Protein AF-A0A8T3QJT4-F1 (afdb_monomer)

Nearest PDB structures (foldseek):
  8cht-assembly2_B  TM=6.436E-01  e=5.912E-01  Homo sapiens
  5fgo-assembly3_F  TM=5.552E-01  e=4.379E-01  Drosophila melanogaster
  8chw-assembly1_A  TM=5.213E-01  e=6.278E-01  Homo sapiens
  6hxy-assembly1_A-2  TM=5.074E-01  e=2.352E+00  Danio rerio
  6hxv-assembly1_B  TM=4.975E-01  e=3.801E+00  Danio rerio

Solvent-accessible surface area (backbone atoms only — not comparable to full-atom values): 4421 Å² total; per-residue (Å²): 133,60,74,69,65,61,58,67,70,58,82,79,49,73,69,63,78,85,70,49,42,85,46,74,56,82,87,23,64,25,38,31,35,79,32,69,44,96,90,40,66,31,28,36,40,37,37,49,57,92,97,43,77,49,74,49,73,41,48,47,72,59,44,50,54,52,51,55,59,58,62,74,110

Radius of gyration: 12.89 Å; Cα contacts (8 Å, |Δi|>4): 98; chains: 1; bounding box: 28×27×34 Å

Sequence (73 aa):
MTADAERLVDRTCSGPVADWTDTSVNGSAGRELDFVCGGFAGREVFWVDGDRGWAISGEPAVVELMLETLRTN

pLDDT: mean 78.53, std 17.8, range [36.03, 94.38]

Foldseek 3Di:
DDPVVVLVVPPPWDDDPVQWDWDDALNFIKIKHWTADPNAIKIKIWTDDDPDIDIDIDHPVVSVVVSVVRNVD

Secondary structure (DSSP, 8-state):
--HHHHHTTS-TTPPPGGG-EEEEETTEEEEEEEEEETTEEEEEEEEEETTEEEEEEE-HHHHHHHHHHHHT-

Mean predicted aligned error: 7.47 Å

Structure (mmCIF, N/CA/C/O backbone):
data_AF-A0A8T3QJT4-F1
#
_entry.id   AF-A0A8T3QJT4-F1
#
loop_
_atom_site.group_PDB
_atom_site.id
_atom_site.type_symbol
_atom_site.label_atom_id
_atom_site.label_alt_id
_atom_site.label_comp_id
_atom_site.label_asym_id
_atom_site.label_entity_id
_atom_site.label_seq_id
_atom_site.pdbx_PDB_ins_code
_atom_site.Cartn_x
_atom_site.Cartn_y
_atom_site.Cartn_z
_atom_site.occupancy
_atom_site.B_iso_or_equiv
_atom_site.auth_seq_id
_atom_site.auth_comp_id
_atom_site.auth_asym_id
_atom_site.auth_atom_id
_atom_site.pdbx_PDB_model_num
ATOM 1 N N . MET A 1 1 ? -11.107 -13.517 -17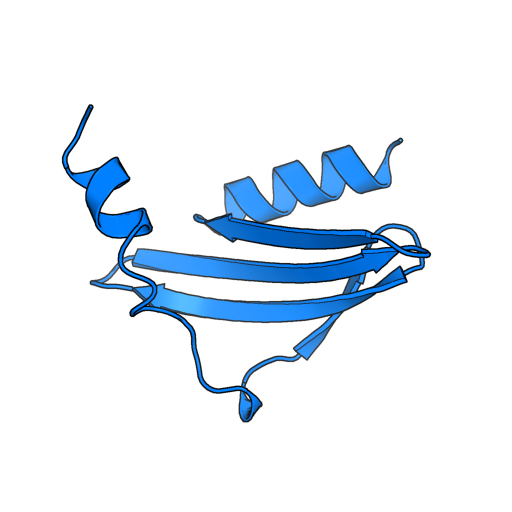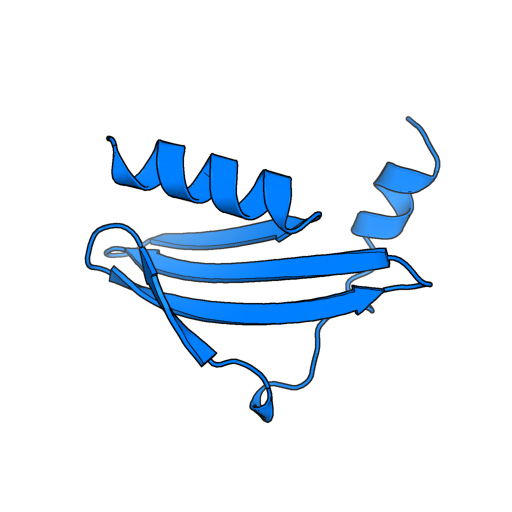.752 1.00 43.78 1 MET A N 1
ATOM 2 C CA . MET A 1 1 ? -10.222 -13.060 -16.664 1.00 43.78 1 MET A CA 1
ATOM 3 C C . MET A 1 1 ? -8.818 -13.114 -17.227 1.00 43.78 1 MET A C 1
ATOM 5 O O . MET A 1 1 ? -8.430 -14.176 -17.691 1.00 43.78 1 MET A O 1
ATOM 9 N N . THR A 1 2 ? -8.170 -11.963 -17.405 1.00 41.66 2 THR A N 1
ATOM 10 C CA . THR A 1 2 ? -6.880 -11.862 -18.103 1.00 41.66 2 THR A CA 1
ATOM 11 C C . THR A 1 2 ? -5.772 -12.472 -17.246 1.00 41.66 2 THR A C 1
ATOM 13 O O . THR A 1 2 ? -5.875 -12.474 -16.021 1.00 41.66 2 THR A O 1
ATOM 16 N N . ALA A 1 3 ? -4.728 -12.999 -17.888 1.00 43.22 3 ALA A N 1
ATOM 17 C CA . ALA A 1 3 ? -3.579 -13.643 -17.241 1.00 43.22 3 ALA A CA 1
ATOM 18 C C . ALA A 1 3 ? -2.890 -12.765 -16.168 1.00 43.22 3 ALA A C 1
ATOM 20 O O . ALA A 1 3 ? -2.165 -13.269 -15.313 1.00 43.22 3 ALA A O 1
ATOM 21 N N . ASP A 1 4 ? -3.158 -11.459 -16.178 1.00 38.34 4 ASP A N 1
ATOM 22 C CA . ASP A 1 4 ? -2.690 -10.487 -15.187 1.00 38.34 4 ASP A CA 1
ATOM 23 C C . ASP A 1 4 ? -3.318 -10.708 -13.802 1.00 38.34 4 ASP A C 1
ATOM 25 O O . ASP A 1 4 ? -2.654 -10.522 -12.785 1.00 38.34 4 ASP A O 1
ATOM 29 N N . ALA A 1 5 ? -4.575 -11.166 -13.749 1.00 38.41 5 ALA A N 1
ATOM 30 C CA . ALA A 1 5 ? -5.269 -11.447 -12.494 1.00 38.41 5 ALA A CA 1
ATOM 31 C C . ALA A 1 5 ? -4.752 -12.726 -11.814 1.00 38.41 5 ALA A C 1
ATOM 33 O O . ALA A 1 5 ? -4.704 -12.787 -10.591 1.00 38.41 5 ALA A O 1
ATOM 34 N N . GLU A 1 6 ? -4.327 -13.734 -12.585 1.00 36.03 6 GLU A N 1
ATOM 35 C CA . GLU A 1 6 ? -3.752 -14.974 -12.038 1.00 36.03 6 GLU A CA 1
ATOM 36 C C . GLU A 1 6 ? -2.307 -14.775 -11.547 1.00 36.03 6 GLU A C 1
ATOM 38 O O . GLU A 1 6 ? -1.909 -15.402 -10.567 1.00 36.03 6 GLU A O 1
ATOM 43 N N . ARG A 1 7 ? -1.541 -13.841 -12.135 1.00 39.09 7 ARG A N 1
ATOM 44 C CA . ARG A 1 7 ? -0.192 -13.479 -11.647 1.00 39.09 7 ARG A CA 1
ATOM 45 C C . ARG A 1 7 ? -0.181 -12.749 -10.303 1.00 39.09 7 ARG A C 1
ATOM 47 O O . ARG A 1 7 ? 0.848 -12.765 -9.639 1.00 39.09 7 ARG A O 1
ATOM 54 N N . LEU A 1 8 ? -1.292 -12.136 -9.897 1.00 40.38 8 LEU A N 1
ATOM 55 C CA . LEU A 1 8 ? -1.440 -11.500 -8.581 1.00 40.38 8 LEU A CA 1
ATOM 56 C C . LEU A 1 8 ? -1.639 -12.514 -7.440 1.00 40.38 8 LEU A C 1
ATOM 58 O O . LEU A 1 8 ? -1.417 -12.171 -6.282 1.00 40.38 8 LEU A O 1
ATOM 62 N N . VAL A 1 9 ? -2.049 -13.753 -7.744 1.00 46.66 9 VAL A N 1
ATOM 63 C CA . VAL A 1 9 ? -2.360 -14.782 -6.731 1.00 46.66 9 VAL A CA 1
ATOM 64 C C . VAL A 1 9 ? -1.105 -15.537 -6.270 1.00 46.66 9 VAL A C 1
ATOM 66 O O . VAL A 1 9 ? -1.098 -16.096 -5.173 1.00 46.66 9 VAL A O 1
ATOM 69 N N . ASP A 1 10 ? -0.019 -15.509 -7.048 1.00 45.09 10 ASP A N 1
ATOM 70 C CA . ASP A 1 10 ? 1.271 -16.059 -6.626 1.00 45.09 10 ASP A CA 1
ATOM 71 C C . ASP A 1 10 ? 2.083 -14.956 -5.931 1.00 45.09 10 ASP A C 1
ATOM 73 O O . ASP A 1 10 ? 2.659 -14.073 -6.571 1.00 45.09 10 ASP A O 1
ATOM 77 N N . ARG A 1 11 ? 2.078 -14.978 -4.593 1.00 50.34 11 ARG A N 1
ATOM 78 C CA . ARG A 1 11 ? 2.649 -13.995 -3.642 1.00 50.34 11 ARG A CA 1
ATOM 79 C C . ARG A 1 11 ? 4.191 -13.910 -3.687 1.00 50.34 11 ARG A C 1
ATOM 81 O O . ARG A 1 11 ? 4.856 -13.734 -2.673 1.00 50.34 11 ARG A O 1
ATOM 88 N N . THR A 1 12 ? 4.781 -14.066 -4.863 1.00 54.94 12 THR A N 1
ATOM 89 C CA . THR A 1 12 ? 6.222 -14.229 -5.102 1.00 54.94 12 THR A CA 1
ATOM 90 C C . THR A 1 12 ? 6.984 -12.910 -5.209 1.00 54.94 12 THR A C 1
ATOM 92 O O . THR A 1 12 ? 8.199 -12.919 -5.380 1.00 54.94 12 THR A O 1
ATOM 95 N N . CYS A 1 13 ? 6.287 -11.776 -5.126 1.00 65.50 13 CYS A N 1
ATOM 96 C CA . CYS A 1 13 ? 6.860 -10.455 -5.376 1.00 65.50 13 CYS A CA 1
ATOM 97 C C . CYS A 1 13 ? 6.945 -9.547 -4.144 1.00 65.50 13 CYS A C 1
ATOM 99 O O . CYS A 1 13 ? 7.240 -8.365 -4.284 1.00 65.50 13 CYS A O 1
ATOM 101 N N . SER A 1 14 ? 6.730 -10.083 -2.940 1.00 64.62 14 SER A N 1
ATOM 102 C CA . SER A 1 14 ? 7.013 -9.342 -1.709 1.00 64.62 14 SER A CA 1
ATOM 103 C C . SER A 1 14 ? 8.522 -9.147 -1.532 1.00 64.62 14 SER A C 1
ATOM 105 O O . SER A 1 14 ? 9.289 -10.103 -1.661 1.00 64.62 14 SER A O 1
ATOM 107 N N . GLY A 1 15 ? 8.944 -7.933 -1.192 1.00 67.62 15 GLY A N 1
ATOM 108 C CA . GLY A 1 15 ? 10.323 -7.625 -0.800 1.00 67.62 15 GLY A CA 1
ATOM 109 C C . GLY A 1 15 ? 10.646 -8.073 0.634 1.00 67.62 15 GLY A C 1
ATOM 110 O O . GLY A 1 15 ? 9.740 -8.388 1.416 1.00 67.62 15 GLY A O 1
ATOM 111 N N . PRO A 1 16 ? 11.939 -8.144 0.996 1.00 73.44 16 PRO A N 1
ATOM 112 C CA . PRO A 1 16 ? 12.367 -8.586 2.318 1.00 73.44 16 PRO A CA 1
ATOM 113 C C . PRO A 1 16 ? 11.874 -7.628 3.409 1.00 73.44 16 PRO A C 1
ATOM 115 O O . PRO A 1 16 ? 11.776 -6.425 3.201 1.00 73.44 16 PRO A O 1
ATOM 118 N N . VAL A 1 17 ? 11.623 -8.154 4.614 1.00 70.94 17 VAL A N 1
ATOM 119 C CA . VAL A 1 17 ? 11.095 -7.379 5.762 1.00 70.94 17 VAL A CA 1
ATOM 120 C C . VAL A 1 17 ? 11.962 -6.155 6.105 1.00 70.94 17 VAL A C 1
ATOM 122 O O . VAL A 1 17 ? 11.448 -5.157 6.603 1.00 70.94 17 VAL A O 1
ATOM 125 N N . ALA A 1 18 ? 13.264 -6.219 5.813 1.00 79.06 18 ALA A N 1
ATOM 126 C CA . ALA A 1 18 ? 14.211 -5.130 6.034 1.00 79.06 18 ALA A CA 1
ATOM 127 C C . AL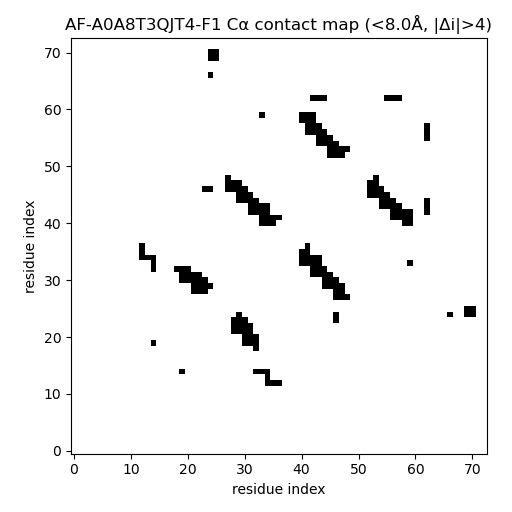A A 1 18 ? 13.947 -3.884 5.168 1.00 79.06 18 ALA A C 1
ATOM 129 O O . ALA A 1 18 ? 14.312 -2.790 5.588 1.00 79.06 18 ALA A O 1
ATOM 130 N N . ASP A 1 19 ? 13.295 -4.04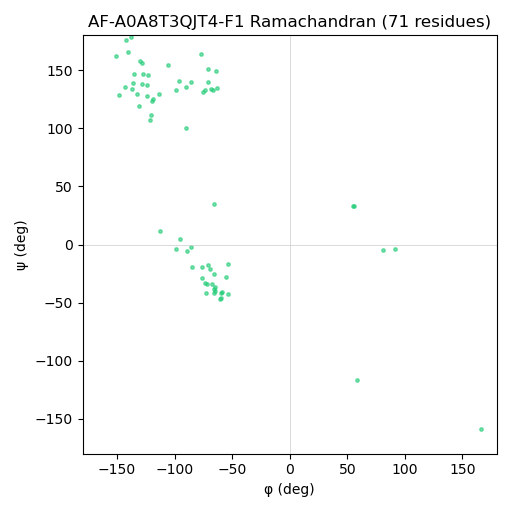2 4.013 1.00 85.00 19 ASP A N 1
ATOM 131 C CA . ASP A 1 19 ? 13.037 -2.949 3.065 1.00 85.00 19 ASP A CA 1
ATOM 132 C C . ASP A 1 19 ? 11.717 -2.219 3.359 1.00 85.00 19 ASP A C 1
ATOM 134 O O . ASP A 1 19 ? 11.406 -1.211 2.731 1.00 85.00 19 ASP A O 1
ATOM 138 N N . TRP A 1 20 ? 10.938 -2.710 4.327 1.00 88.19 20 TRP A N 1
ATOM 139 C CA . TRP A 1 20 ? 9.697 -2.064 4.738 1.00 88.19 20 TRP A CA 1
ATOM 140 C C . TRP A 1 20 ? 9.985 -0.805 5.552 1.00 88.19 20 TRP A C 1
ATOM 142 O O . TRP A 1 20 ? 10.734 -0.843 6.535 1.00 88.19 20 TRP A O 1
ATOM 152 N N . THR A 1 21 ? 9.310 0.282 5.209 1.00 94.38 21 THR A N 1
ATOM 153 C CA . THR A 1 21 ? 9.378 1.562 5.916 1.00 94.38 21 THR A CA 1
ATOM 154 C C . THR A 1 21 ? 8.118 1.798 6.739 1.00 94.38 21 THR A C 1
ATOM 156 O O . THR A 1 21 ? 7.061 1.231 6.467 1.00 94.38 21 THR A O 1
ATOM 159 N N . ASP A 1 22 ? 8.234 2.604 7.796 1.00 94.25 22 ASP A N 1
ATOM 160 C CA . ASP A 1 22 ? 7.078 3.020 8.593 1.00 94.25 22 ASP A CA 1
ATOM 161 C C . ASP A 1 22 ? 6.210 4.004 7.806 1.00 94.25 22 ASP A C 1
ATOM 163 O O . ASP A 1 22 ? 6.719 4.908 7.145 1.00 94.25 22 ASP A O 1
ATOM 167 N N . THR A 1 23 ? 4.894 3.852 7.922 1.00 91.06 23 THR A N 1
ATOM 168 C CA . THR A 1 23 ? 3.908 4.771 7.347 1.00 91.06 23 THR A CA 1
ATOM 169 C C . THR A 1 23 ? 2.731 4.945 8.302 1.00 91.06 23 THR A C 1
ATOM 171 O O . THR A 1 23 ? 2.659 4.316 9.362 1.00 91.06 23 THR A O 1
ATOM 174 N N . SER A 1 24 ? 1.790 5.817 7.948 1.00 90.75 24 SER A N 1
ATOM 175 C CA . SER A 1 24 ? 0.538 5.953 8.692 1.00 90.75 24 SER A CA 1
ATOM 176 C C . SER A 1 24 ? -0.664 6.058 7.762 1.00 90.75 24 SER A C 1
ATOM 178 O O . SER A 1 24 ? -0.639 6.734 6.726 1.00 90.75 24 SER A O 1
ATOM 180 N N . VAL A 1 25 ? -1.735 5.371 8.150 1.00 88.88 25 VAL A N 1
ATOM 181 C CA . VAL A 1 25 ? -3.018 5.369 7.446 1.00 88.88 25 VAL A CA 1
ATOM 182 C C . VAL A 1 25 ? -4.093 5.635 8.488 1.00 88.88 25 VAL A C 1
ATOM 184 O O . VAL A 1 25 ? -4.202 4.897 9.458 1.00 88.88 25 VAL A O 1
ATOM 187 N N . ASN A 1 26 ? -4.840 6.727 8.329 1.00 87.50 26 ASN A N 1
ATOM 188 C CA . ASN A 1 26 ? -5.939 7.127 9.221 1.00 87.50 26 ASN A CA 1
ATOM 189 C C . ASN A 1 26 ? -5.550 7.243 10.708 1.00 87.50 26 ASN A C 1
ATOM 191 O O . ASN A 1 26 ? -6.349 6.972 11.596 1.00 87.50 26 ASN A O 1
ATOM 195 N N . GLY A 1 27 ? -4.308 7.647 10.993 1.00 87.50 27 GLY A N 1
ATOM 196 C CA . GLY A 1 27 ? -3.783 7.729 12.361 1.00 87.50 27 GLY A CA 1
ATOM 197 C C . GLY A 1 27 ? -3.308 6.392 12.942 1.00 87.50 27 GLY A C 1
ATOM 198 O O . GLY A 1 27 ? -2.717 6.381 14.021 1.00 87.50 27 GLY A O 1
ATOM 199 N N . SER A 1 28 ? -3.487 5.284 12.222 1.00 90.06 28 SER A N 1
ATOM 200 C CA . SER A 1 28 ? -2.940 3.976 12.569 1.00 90.06 28 SER A CA 1
ATOM 201 C C . SER A 1 28 ? -1.514 3.824 12.048 1.00 90.06 28 SER A C 1
ATOM 203 O O . SER A 1 28 ? -1.197 4.221 10.921 1.00 90.06 28 SER A O 1
ATOM 205 N N . ALA A 1 29 ? -0.652 3.211 12.862 1.00 90.19 29 ALA A N 1
ATOM 206 C CA . ALA A 1 29 ? 0.684 2.823 12.434 1.00 90.19 29 ALA A CA 1
ATOM 207 C C . ALA A 1 29 ? 0.591 1.728 11.363 1.00 90.19 29 ALA A C 1
ATOM 209 O O . ALA A 1 29 ? -0.134 0.741 11.517 1.00 90.19 29 ALA A O 1
ATOM 210 N N . GLY A 1 30 ? 1.341 1.913 10.286 1.00 90.56 30 GLY A N 1
ATOM 211 C CA . GLY A 1 30 ? 1.425 0.975 9.184 1.00 90.56 30 GLY A CA 1
ATOM 212 C C . GLY A 1 30 ? 2.854 0.814 8.701 1.00 90.56 30 GLY A C 1
ATOM 213 O O . GLY A 1 30 ? 3.789 1.444 9.198 1.00 90.56 30 GLY A O 1
ATOM 214 N N . ARG A 1 31 ? 3.017 -0.048 7.709 1.00 92.62 31 ARG A N 1
ATOM 215 C CA . ARG A 1 31 ? 4.279 -0.254 7.012 1.00 92.62 31 ARG A CA 1
ATOM 216 C C . ARG A 1 31 ? 4.012 -0.306 5.520 1.00 92.62 31 ARG A C 1
ATOM 218 O O . ARG A 1 31 ? 2.971 -0.804 5.094 1.00 92.62 31 ARG A O 1
ATOM 225 N N . GLU A 1 32 ? 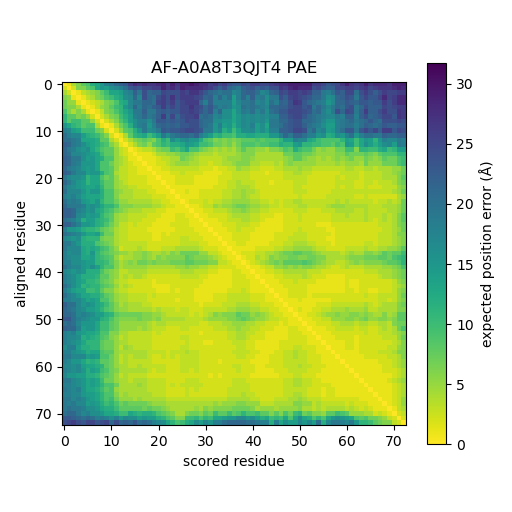4.964 0.180 4.747 1.00 93.12 32 GLU A N 1
ATOM 226 C CA . GLU A 1 32 ? 4.901 0.180 3.292 1.00 93.12 32 GLU A CA 1
ATOM 227 C C . GLU A 1 32 ? 6.172 -0.392 2.676 1.00 93.12 32 GLU A C 1
ATOM 229 O O . GLU A 1 32 ? 7.228 -0.436 3.310 1.00 93.12 32 GLU A O 1
ATOM 234 N N . LEU A 1 33 ? 6.043 -0.860 1.441 1.00 91.94 33 LEU A N 1
ATOM 235 C CA . LEU A 1 33 ? 7.133 -1.390 0.647 1.00 91.94 33 LEU A CA 1
ATOM 236 C C . LEU A 1 33 ? 6.880 -1.095 -0.830 1.00 91.94 33 LEU A C 1
ATOM 238 O O . LEU A 1 33 ? 5.847 -1.484 -1.376 1.00 91.94 33 LEU A O 1
ATOM 242 N N . ASP A 1 34 ? 7.878 -0.513 -1.487 1.00 91.31 34 ASP A N 1
ATOM 243 C CA . ASP A 1 34 ? 7.978 -0.518 -2.944 1.00 91.31 34 ASP A CA 1
ATOM 244 C C . ASP A 1 34 ? 8.776 -1.741 -3.411 1.00 91.31 34 ASP A C 1
ATOM 246 O O . ASP A 1 34 ? 9.827 -2.071 -2.859 1.00 91.31 34 ASP A O 1
ATOM 250 N N . PHE A 1 35 ? 8.290 -2.425 -4.443 1.00 85.19 35 PHE A N 1
ATOM 251 C CA . PHE A 1 35 ? 8.908 -3.636 -4.981 1.00 85.19 35 PHE A CA 1
ATOM 252 C C . PHE A 1 35 ? 8.849 -3.679 -6.511 1.00 85.19 35 PHE A C 1
ATOM 254 O O . PHE A 1 35 ? 8.108 -2.935 -7.152 1.00 85.19 35 PHE A O 1
ATOM 261 N N . VAL A 1 36 ? 9.633 -4.573 -7.121 1.00 85.31 36 VAL A N 1
ATOM 262 C CA . VAL A 1 36 ? 9.578 -4.845 -8.565 1.00 85.31 36 VAL A CA 1
ATOM 263 C C . VAL A 1 36 ? 9.220 -6.308 -8.796 1.00 85.31 36 VAL A C 1
ATOM 265 O O . VAL A 1 36 ? 9.921 -7.211 -8.349 1.00 85.31 36 VAL A O 1
ATOM 268 N N . CYS A 1 37 ? 8.142 -6.543 -9.539 1.00 76.75 37 CYS A N 1
ATOM 269 C CA . CYS A 1 37 ? 7.589 -7.857 -9.837 1.00 76.75 37 CYS A CA 1
ATOM 270 C C . CYS A 1 37 ? 7.554 -8.095 -11.344 1.00 76.75 37 CYS A C 1
ATOM 272 O O . CYS A 1 37 ? 6.741 -7.506 -12.051 1.00 76.75 37 CYS A O 1
ATOM 274 N N . GLY A 1 38 ? 8.435 -8.947 -11.874 1.00 76.69 38 GLY A N 1
ATOM 275 C CA . GLY A 1 38 ? 8.418 -9.286 -13.304 1.00 76.69 38 GLY A CA 1
ATOM 276 C C . GLY A 1 38 ? 8.509 -8.076 -14.247 1.00 76.69 38 GLY A C 1
ATOM 277 O O . GLY A 1 38 ? 7.900 -8.103 -15.312 1.00 76.69 38 GLY A O 1
ATOM 278 N N . GLY A 1 39 ? 9.232 -7.024 -13.843 1.00 78.44 39 GLY A N 1
ATOM 279 C CA . GLY A 1 39 ? 9.375 -5.771 -14.595 1.00 78.44 39 GLY A CA 1
ATOM 280 C C . GLY A 1 39 ? 8.346 -4.686 -14.257 1.00 78.44 39 GLY A C 1
ATOM 281 O O . GLY A 1 39 ? 8.474 -3.572 -14.756 1.00 78.44 39 GLY A O 1
ATOM 282 N N . PHE A 1 40 ? 7.370 -4.975 -13.395 1.00 80.38 40 PHE A N 1
ATOM 283 C CA . PHE A 1 40 ? 6.372 -4.011 -12.931 1.00 80.38 40 PHE A CA 1
ATOM 284 C C . PHE A 1 40 ? 6.756 -3.447 -11.566 1.00 80.38 40 PHE A C 1
ATOM 286 O O . PHE A 1 40 ? 7.101 -4.210 -10.666 1.00 80.38 40 PHE A O 1
ATOM 293 N N . ALA A 1 41 ? 6.683 -2.126 -11.405 1.00 87.00 41 ALA A N 1
ATOM 294 C CA . ALA A 1 41 ? 6.788 -1.493 -10.095 1.00 87.00 41 ALA A CA 1
ATOM 295 C C . ALA A 1 41 ? 5.477 -1.701 -9.325 1.00 87.00 41 ALA A C 1
ATOM 297 O O . ALA A 1 41 ? 4.399 -1.469 -9.872 1.00 87.00 41 ALA A O 1
ATOM 298 N N . GLY A 1 42 ? 5.578 -2.142 -8.076 1.00 88.56 42 GLY A N 1
ATOM 299 C CA . GLY A 1 42 ? 4.460 -2.372 -7.172 1.00 88.56 42 GLY A CA 1
ATOM 300 C C . GLY A 1 42 ? 4.678 -1.670 -5.838 1.00 88.56 42 GLY A C 1
ATOM 301 O O . GLY A 1 42 ? 5.816 -1.404 -5.452 1.00 88.56 42 GLY A O 1
ATOM 302 N N . ARG A 1 43 ? 3.578 -1.381 -5.146 1.00 90.81 43 ARG A N 1
ATOM 303 C CA . ARG A 1 43 ? 3.560 -0.871 -3.776 1.00 90.81 43 ARG A CA 1
ATOM 304 C C . ARG A 1 43 ? 2.634 -1.728 -2.937 1.00 90.81 43 ARG A C 1
ATOM 306 O O . ARG A 1 43 ? 1.540 -2.071 -3.382 1.00 90.81 43 ARG A O 1
ATOM 313 N N . GLU A 1 44 ? 3.063 -2.037 -1.724 1.00 90.50 44 GLU A N 1
ATOM 314 C CA . GLU A 1 44 ? 2.237 -2.669 -0.705 1.00 90.50 44 GLU A CA 1
ATOM 315 C C . GLU A 1 44 ? 2.220 -1.822 0.560 1.00 90.50 44 GLU A C 1
ATOM 317 O O . GLU A 1 44 ? 3.257 -1.320 0.985 1.00 90.50 44 GLU A O 1
ATOM 322 N N . VAL A 1 45 ? 1.045 -1.678 1.166 1.00 92.56 45 VAL A N 1
ATOM 323 C CA . VAL A 1 45 ? 0.854 -0.994 2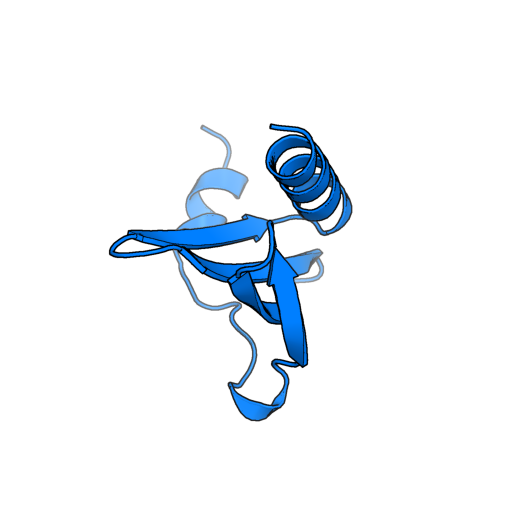.445 1.00 92.56 45 VAL A CA 1
ATOM 324 C C . VAL A 1 45 ? -0.011 -1.860 3.343 1.00 92.56 45 VAL A C 1
ATOM 326 O O . VAL A 1 45 ? -1.092 -2.284 2.930 1.00 92.56 45 VAL A O 1
ATOM 329 N N . PHE A 1 46 ? 0.438 -2.093 4.576 1.00 91.31 46 PHE A N 1
ATOM 330 C CA . PHE A 1 46 ? -0.360 -2.734 5.616 1.00 91.31 46 PHE A CA 1
ATOM 331 C C . PHE A 1 46 ? -0.482 -1.852 6.851 1.00 91.31 46 PHE A C 1
ATOM 333 O O . PHE A 1 46 ? 0.454 -1.152 7.231 1.00 91.31 46 PHE A O 1
ATOM 340 N N . TRP A 1 47 ? -1.627 -1.919 7.517 1.00 91.81 47 TRP A N 1
ATOM 341 C CA . TRP A 1 47 ? -1.836 -1.275 8.810 1.00 91.81 47 TRP A CA 1
ATOM 342 C C . TRP A 1 47 ? -2.857 -2.056 9.631 1.00 91.81 47 TRP A C 1
ATOM 344 O O . TRP A 1 47 ? -3.604 -2.891 9.113 1.00 91.81 47 TRP A O 1
ATOM 354 N N . VAL A 1 48 ? -2.865 -1.793 10.934 1.00 86.88 48 VAL A N 1
ATOM 355 C CA . VAL A 1 48 ? -3.838 -2.361 11.866 1.00 86.88 48 VAL A CA 1
ATOM 356 C C . VAL A 1 48 ? -4.621 -1.218 12.489 1.00 86.88 48 VAL A C 1
ATOM 358 O O . VAL A 1 48 ? -4.032 -0.306 13.065 1.00 86.88 48 VAL A O 1
ATOM 361 N N . ASP A 1 49 ? -5.942 -1.280 12.377 1.00 85.62 49 ASP A N 1
ATOM 362 C CA . ASP A 1 49 ? -6.865 -0.348 13.012 1.00 85.62 49 ASP A CA 1
ATOM 363 C C . ASP A 1 49 ? -7.803 -1.120 13.950 1.00 85.62 49 ASP A C 1
ATOM 365 O O . ASP A 1 49 ? -8.603 -1.954 13.516 1.00 85.62 49 ASP A O 1
ATOM 369 N N . GLY A 1 50 ? -7.644 -0.896 15.257 1.00 86.12 50 GLY A N 1
ATOM 370 C CA . GLY A 1 50 ? -8.329 -1.662 16.297 1.00 86.12 50 GLY A CA 1
ATOM 371 C C . GLY A 1 50 ? -8.018 -3.161 16.223 1.00 86.12 50 GLY A C 1
ATOM 372 O O . GLY A 1 50 ? -6.879 -3.583 16.415 1.00 86.12 50 GLY A O 1
ATOM 373 N N . ASP A 1 51 ? -9.049 -3.967 15.972 1.00 89.44 51 ASP A N 1
ATOM 374 C CA . ASP A 1 51 ? -8.980 -5.424 15.819 1.00 89.44 51 ASP A CA 1
ATOM 375 C C . ASP A 1 51 ? -8.871 -5.883 14.352 1.00 89.44 51 ASP A C 1
ATOM 377 O O . ASP A 1 51 ? -8.891 -7.085 14.075 1.00 89.44 51 ASP A O 1
ATOM 381 N N . ARG A 1 52 ? -8.745 -4.946 13.399 1.00 83.94 52 ARG A N 1
ATOM 382 C CA . ARG A 1 52 ? -8.749 -5.228 11.957 1.00 83.94 52 ARG A CA 1
ATOM 383 C C . ARG A 1 52 ? -7.401 -4.931 11.320 1.00 83.94 52 ARG A C 1
ATOM 385 O O . ARG A 1 52 ? -6.856 -3.841 11.460 1.00 83.94 52 ARG A O 1
ATOM 392 N N . GLY A 1 53 ? -6.893 -5.903 10.569 1.00 84.81 53 GLY A N 1
ATOM 393 C CA . GLY A 1 53 ? -5.739 -5.730 9.692 1.00 84.81 53 GLY A CA 1
ATOM 394 C C . GLY A 1 53 ? -6.173 -5.433 8.261 1.00 84.81 53 GLY A C 1
ATOM 395 O O . GLY A 1 53 ? -7.120 -6.040 7.759 1.00 84.81 53 GLY A O 1
ATOM 396 N N . TRP A 1 54 ? -5.448 -4.537 7.605 1.00 89.19 54 TRP A N 1
ATOM 397 C CA . TRP A 1 54 ? -5.670 -4.147 6.219 1.00 89.19 54 TRP A CA 1
ATOM 398 C C . TRP A 1 54 ? -4.375 -4.277 5.428 1.00 89.19 54 TRP A C 1
ATOM 400 O O . TRP A 1 54 ? -3.289 -4.048 5.962 1.00 89.19 54 TRP A O 1
ATOM 410 N N . ALA A 1 55 ? -4.502 -4.629 4.153 1.00 89.62 55 ALA A N 1
ATOM 411 C CA . ALA A 1 55 ? -3.403 -4.622 3.205 1.00 89.62 5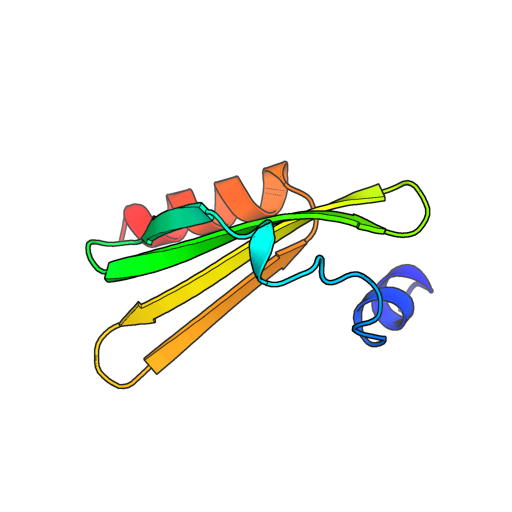5 ALA A CA 1
ATOM 412 C C . ALA A 1 55 ? -3.914 -4.179 1.832 1.00 89.62 55 ALA A C 1
ATOM 414 O O . ALA A 1 55 ? -4.964 -4.640 1.378 1.00 89.62 55 ALA A O 1
ATOM 415 N N . ILE A 1 56 ? -3.164 -3.301 1.174 1.00 90.38 56 ILE A N 1
ATOM 416 C CA . ILE A 1 56 ? -3.377 -2.909 -0.220 1.00 90.38 56 ILE A CA 1
ATOM 417 C C . ILE A 1 56 ? -2.071 -3.176 -0.949 1.00 90.38 56 ILE A C 1
ATOM 419 O O . ILE A 1 56 ? -1.026 -2.715 -0.507 1.00 90.38 56 ILE A O 1
ATOM 423 N N . SER A 1 57 ? -2.134 -3.913 -2.054 1.00 88.38 57 SER A N 1
ATOM 424 C CA . SER A 1 57 ? -0.973 -4.233 -2.883 1.00 88.38 57 SER A CA 1
ATOM 425 C C . SER A 1 57 ? -1.355 -4.077 -4.348 1.00 88.38 57 SER A C 1
ATOM 427 O O . SER A 1 57 ? -2.434 -4.514 -4.757 1.00 88.38 57 SER A O 1
ATOM 429 N N . GLY A 1 58 ? -0.508 -3.423 -5.137 1.00 87.69 58 GLY A N 1
ATOM 430 C CA . GLY A 1 58 ? -0.792 -3.179 -6.547 1.00 87.69 58 GLY A CA 1
ATOM 431 C C . GLY A 1 58 ? 0.134 -2.150 -7.180 1.00 87.69 58 GLY A C 1
ATOM 432 O O . GLY A 1 58 ? 1.232 -1.895 -6.693 1.00 87.69 58 GLY A O 1
ATOM 433 N N . GLU A 1 59 ? -0.315 -1.560 -8.288 1.00 89.00 59 GLU A N 1
ATOM 434 C CA . GLU A 1 59 ? 0.406 -0.465 -8.940 1.00 89.00 59 GLU A CA 1
ATOM 435 C C . GLU A 1 59 ? 0.486 0.758 -8.001 1.00 89.00 59 GLU A C 1
ATOM 437 O O . GLU A 1 59 ? -0.544 1.138 -7.433 1.00 89.00 59 GLU A O 1
ATOM 442 N N . PRO A 1 60 ? 1.655 1.416 -7.854 1.00 91.38 60 PRO A N 1
ATOM 443 C CA . PRO A 1 60 ? 1.845 2.488 -6.876 1.00 91.38 60 PRO A CA 1
ATOM 444 C C . PRO A 1 60 ? 0.818 3.618 -6.965 1.00 91.38 60 PRO A C 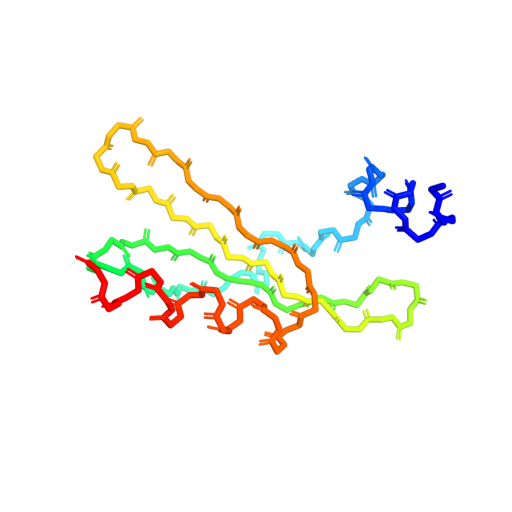1
ATOM 446 O O . PRO A 1 60 ? 0.290 4.048 -5.945 1.00 91.38 60 PRO A O 1
ATOM 449 N N . ALA A 1 61 ? 0.473 4.060 -8.178 1.00 91.50 61 ALA A N 1
ATOM 450 C CA . ALA A 1 61 ? -0.502 5.133 -8.375 1.00 91.50 61 ALA A CA 1
ATOM 451 C C . ALA A 1 61 ? -1.915 4.741 -7.911 1.00 91.50 61 ALA A C 1
ATOM 453 O O . ALA A 1 61 ? -2.642 5.563 -7.355 1.00 91.50 61 ALA A O 1
ATOM 454 N N . VAL A 1 62 ? -2.300 3.478 -8.111 1.00 92.19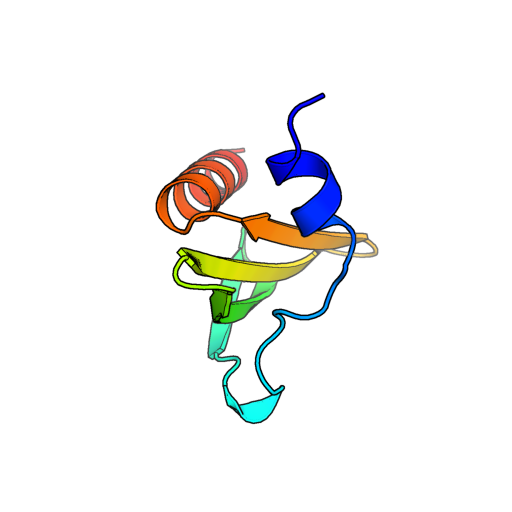 62 VAL A N 1
ATOM 455 C CA . VAL A 1 62 ? -3.600 2.953 -7.674 1.00 92.19 62 VAL A CA 1
ATOM 456 C C . VAL A 1 62 ? -3.626 2.792 -6.156 1.00 92.19 62 VAL A C 1
ATOM 458 O O . VAL A 1 62 ? -4.618 3.147 -5.524 1.00 92.19 62 VAL A O 1
ATOM 461 N N . VAL A 1 63 ? -2.534 2.296 -5.567 1.00 92.62 63 VAL A N 1
ATOM 462 C CA . VAL A 1 63 ? -2.401 2.149 -4.110 1.00 92.62 63 VAL A CA 1
ATOM 463 C C . VAL A 1 63 ? -2.519 3.511 -3.424 1.00 92.62 63 VAL A C 1
ATOM 465 O O . VAL A 1 63 ? -3.307 3.641 -2.490 1.00 92.62 63 VAL A O 1
ATOM 468 N N . GLU A 1 64 ? -1.823 4.538 -3.920 1.00 92.62 64 GLU A N 1
ATOM 469 C CA . GLU A 1 64 ? -1.936 5.900 -3.380 1.00 92.62 64 GLU A CA 1
ATOM 470 C C . GLU A 1 64 ? -3.363 6.442 -3.471 1.00 92.62 64 GLU A C 1
ATOM 472 O O . GLU A 1 64 ? -3.901 6.912 -2.470 1.00 92.62 64 GLU A O 1
ATOM 477 N N . LEU A 1 65 ? -4.028 6.290 -4.620 1.00 93.00 65 LEU A N 1
ATOM 478 C CA . LEU A 1 65 ? -5.417 6.723 -4.787 1.00 93.00 65 LEU A CA 1
ATOM 479 C C . LEU A 1 65 ? -6.370 6.033 -3.791 1.00 93.00 65 LEU A C 1
ATOM 481 O O . LEU A 1 65 ? -7.278 6.658 -3.232 1.00 93.00 65 LEU A O 1
ATOM 485 N N . MET A 1 66 ? -6.174 4.733 -3.549 1.00 91.56 66 MET A N 1
ATOM 486 C CA . MET A 1 66 ? -6.959 3.992 -2.559 1.00 91.56 66 MET A CA 1
ATOM 487 C C . MET A 1 66 ? -6.693 4.499 -1.137 1.00 91.56 66 MET A C 1
ATOM 489 O O . MET A 1 66 ? -7.640 4.679 -0.370 1.00 91.56 66 MET A O 1
ATOM 493 N N . LEU A 1 67 ? -5.434 4.776 -0.789 1.00 91.00 67 LEU A N 1
ATOM 494 C CA . LEU A 1 67 ? -5.065 5.326 0.517 1.00 91.00 67 LEU A CA 1
ATOM 495 C C . LEU A 1 67 ? -5.630 6.735 0.729 1.00 91.00 67 LEU A C 1
ATOM 497 O O . LEU A 1 67 ? -6.128 7.027 1.812 1.00 91.00 67 LEU A O 1
ATOM 501 N N . GLU A 1 68 ? -5.618 7.599 -0.286 1.00 90.00 68 GLU A N 1
ATOM 502 C CA . GLU A 1 68 ? -6.252 8.926 -0.234 1.00 90.00 68 GLU A CA 1
ATOM 503 C C . GLU A 1 68 ? -7.760 8.834 0.028 1.00 90.00 68 GLU A C 1
ATOM 505 O O . GLU A 1 68 ? -8.310 9.583 0.842 1.00 90.00 68 GLU A O 1
ATOM 510 N N . THR A 1 69 ? -8.425 7.873 -0.615 1.00 85.31 69 THR A N 1
ATOM 511 C CA . THR A 1 69 ? -9.860 7.616 -0.423 1.00 85.31 69 THR A CA 1
ATOM 512 C C . THR A 1 69 ? -10.161 7.130 0.998 1.00 85.31 69 THR A C 1
ATOM 514 O O . THR A 1 69 ? -11.166 7.514 1.596 1.00 85.31 69 THR A O 1
ATOM 517 N N . LEU A 1 70 ? -9.282 6.304 1.569 1.00 81.88 70 LEU A N 1
ATOM 518 C CA . LEU A 1 70 ? -9.417 5.835 2.948 1.00 81.88 70 LEU A CA 1
ATOM 519 C C . LEU A 1 70 ? -9.136 6.943 3.966 1.00 81.88 70 LEU A C 1
ATOM 521 O O . LEU A 1 70 ? -9.809 6.986 4.986 1.00 81.88 70 LEU A O 1
ATOM 525 N N . ARG A 1 71 ? -8.208 7.861 3.675 1.00 75.06 71 ARG A N 1
ATOM 526 C CA . ARG A 1 71 ? -7.853 9.007 4.537 1.00 75.06 71 ARG A CA 1
ATOM 527 C C . ARG A 1 71 ? -8.908 10.102 4.614 1.00 75.06 71 ARG A C 1
ATOM 529 O O . ARG A 1 71 ? -8.837 10.942 5.507 1.00 75.06 71 ARG A O 1
ATOM 536 N N . THR A 1 72 ? -9.850 10.124 3.679 1.00 61.12 72 THR A N 1
ATOM 537 C CA . THR A 1 72 ? -10.905 11.144 3.596 1.00 61.12 72 THR A CA 1
ATOM 538 C C . THR A 1 72 ? -12.245 10.709 4.195 1.00 61.12 72 THR A C 1
ATOM 540 O O . THR A 1 72 ? -13.152 11.538 4.263 1.00 61.12 72 THR A O 1
ATOM 543 N N . ASN A 1 73 ? -12.367 9.459 4.659 1.00 50.97 73 ASN A N 1
ATOM 544 C CA . ASN A 1 73 ? -13.531 8.938 5.389 1.00 50.97 73 ASN A CA 1
ATOM 545 C C . ASN A 1 73 ? -13.193 8.702 6.862 1.00 50.97 73 ASN A C 1
ATOM 547 O O . ASN A 1 73 ? -14.094 8.938 7.697 1.00 50.97 73 ASN A O 1
#